Protein AF-A0A7V1V6G9-F1 (afdb_monomer)

Radius of gyration: 12.38 Å; Cα contacts (8 Å, |Δi|>4): 178; chains: 1; bounding box: 34×25×34 Å

Secondary structure (DSSP, 8-state):
-EEEEEEETTEEEEEEE--SSSPPPEEEEEEEEETTEEEEE--TTSTTTTT-EEEEEE-SSEEEEEEEETTEEEEEEEEETT-SGGG-

Foldseek 3Di:
DAWDWDQDPPAIKIFDWDDDPDGGDTFIWGWDDDPQKIKTAADQVDPPAHGWIWIFGADPQFTWTWIAGVPGTGDTDGHGPCPDPVND

Mean predicted aligned error: 6.26 Å

pLDDT: mean 80.64, std 10.71, range [50.59, 93.56]

Sequence (88 aa):
MELKIVRVRKGYQGALQIAEGGPSELMAVDVECDGASVKFTGPDVYRVYGGGVFEGTLDSKGIKGRFRFKGEDGDLETLHRGRGYWEQ

Solvent-accessible surface area (backbone atoms only — not comparable to full-atom values): 5149 Å² total; per-residue (Å²): 109,47,76,50,77,45,82,51,101,81,59,32,39,26,45,38,36,60,65,81,96,50,93,50,74,78,41,78,28,61,37,50,72,58,92,46,36,38,35,36,50,39,54,67,85,41,90,90,65,30,57,14,41,37,46,33,38,51,59,99,65,26,39,40,30,32,45,29,47,88,93,43,83,47,64,83,45,73,44,56,63,90,72,50,90,87,72,116

Structure (mmCIF, N/CA/C/O backbone):
data_AF-A0A7V1V6G9-F1
#
_entry.id   AF-A0A7V1V6G9-F1
#
loop_
_atom_site.group_PDB
_atom_site.id
_atom_site.type_symbol
_atom_site.label_atom_id
_atom_site.label_alt_id
_atom_site.label_comp_id
_atom_site.label_asym_id
_atom_site.label_entity_id
_atom_site.label_seq_id
_atom_site.pdbx_PDB_ins_code
_atom_site.Cartn_x
_atom_site.Cartn_y
_atom_site.Cartn_z
_atom_site.occupancy
_atom_site.B_iso_or_equiv
_atom_site.auth_seq_id
_atom_site.auth_comp_id
_atom_site.auth_asym_id
_atom_site.auth_atom_id
_atom_site.pdbx_PDB_model_num
ATOM 1 N N . MET A 1 1 ? -0.723 4.428 -9.482 1.00 77.81 1 MET A N 1
ATOM 2 C CA . MET A 1 1 ? -1.254 3.051 -9.294 1.00 77.81 1 MET A CA 1
ATOM 3 C C . MET A 1 1 ? -2.747 3.070 -8.934 1.00 77.81 1 MET A C 1
ATOM 5 O O . MET A 1 1 ? -3.282 4.145 -8.691 1.00 77.81 1 MET A O 1
ATOM 9 N N . GLU A 1 2 ? -3.413 1.914 -8.862 1.00 82.38 2 GLU A N 1
ATOM 10 C CA . GLU A 1 2 ? -4.731 1.744 -8.229 1.00 82.38 2 GLU A CA 1
ATOM 11 C C . GLU A 1 2 ? -4.718 0.613 -7.196 1.00 82.38 2 GLU A C 1
ATOM 13 O O . GLU A 1 2 ? -4.089 -0.423 -7.406 1.00 82.38 2 GLU A O 1
ATOM 18 N N . LEU A 1 3 ? -5.434 0.809 -6.083 1.00 84.25 3 LEU A N 1
ATOM 19 C CA . LEU A 1 3 ? -5.532 -0.163 -4.996 1.00 84.25 3 LEU A CA 1
ATOM 20 C 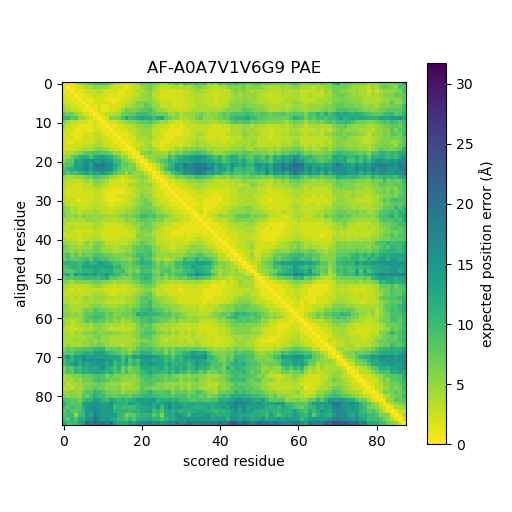C . LEU A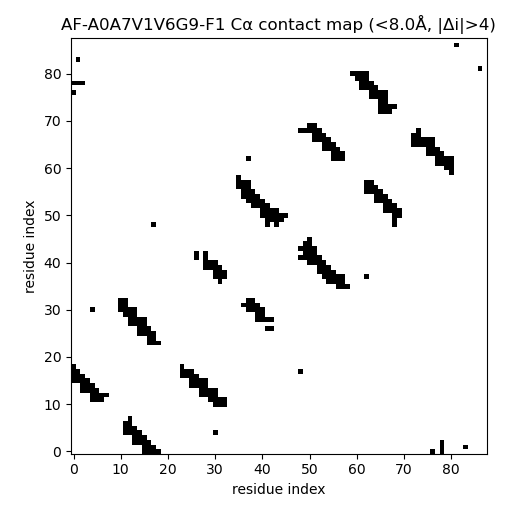 1 3 ? -6.960 -0.218 -4.449 1.00 84.25 3 LEU A C 1
ATOM 22 O O . LEU A 1 3 ? -7.498 0.795 -3.995 1.00 84.25 3 LEU A O 1
ATOM 26 N N . LYS A 1 4 ? -7.548 -1.415 -4.421 1.00 87.19 4 LYS A N 1
ATOM 27 C CA . LYS A 1 4 ? -8.823 -1.689 -3.746 1.00 87.19 4 LYS A CA 1
ATOM 28 C C . LYS A 1 4 ? -8.590 -2.608 -2.560 1.00 87.19 4 LYS A C 1
ATOM 30 O O . LYS A 1 4 ? -8.213 -3.757 -2.747 1.00 87.19 4 LYS A O 1
ATOM 35 N N . ILE A 1 5 ? -8.832 -2.106 -1.352 1.00 86.75 5 ILE A N 1
ATOM 36 C CA . ILE A 1 5 ? -8.658 -2.867 -0.110 1.00 86.75 5 ILE A CA 1
ATOM 37 C C . ILE A 1 5 ? -10.023 -3.343 0.380 1.00 86.75 5 ILE A C 1
ATOM 39 O O . ILE A 1 5 ? -10.955 -2.550 0.519 1.00 86.75 5 ILE A O 1
ATOM 43 N N . VAL A 1 6 ? -10.132 -4.631 0.685 1.00 87.69 6 VAL A N 1
ATOM 44 C CA . VAL A 1 6 ? -11.317 -5.245 1.284 1.00 87.69 6 VAL A CA 1
ATOM 45 C C . VAL A 1 6 ? -10.956 -5.930 2.595 1.00 87.69 6 VAL A C 1
ATOM 47 O O . VAL A 1 6 ? -9.864 -6.473 2.761 1.00 87.69 6 VAL A O 1
ATOM 50 N N . ARG A 1 7 ? -11.886 -5.911 3.551 1.00 87.56 7 ARG A N 1
ATOM 51 C CA . ARG A 1 7 ? -11.738 -6.656 4.804 1.00 87.56 7 ARG A CA 1
ATOM 52 C C . ARG A 1 7 ? -12.066 -8.127 4.561 1.00 87.56 7 ARG A C 1
ATOM 54 O O . ARG A 1 7 ? -13.123 -8.440 4.018 1.00 87.56 7 ARG A O 1
ATOM 61 N N . VAL A 1 8 ? -11.194 -9.019 5.014 1.00 89.19 8 VAL A N 1
ATOM 62 C CA . VAL A 1 8 ? -11.373 -10.475 4.932 1.00 89.19 8 VAL A CA 1
ATOM 63 C C . VAL A 1 8 ? -11.433 -11.089 6.335 1.00 89.19 8 VAL A C 1
ATOM 65 O O . VAL A 1 8 ? -11.293 -10.393 7.341 1.00 89.19 8 VAL A O 1
ATOM 68 N N . ARG A 1 9 ? -11.663 -12.409 6.436 1.00 85.19 9 ARG A N 1
ATOM 69 C CA . ARG A 1 9 ? -11.761 -13.113 7.736 1.00 85.19 9 ARG A CA 1
ATOM 70 C C . ARG A 1 9 ? -10.523 -12.921 8.623 1.00 85.19 9 ARG A C 1
ATOM 72 O O . ARG A 1 9 ? -10.654 -12.952 9.842 1.00 85.19 9 ARG A O 1
ATOM 79 N N . LYS A 1 10 ? -9.344 -12.733 8.024 1.00 84.06 10 LYS A N 1
ATOM 80 C CA . LYS A 1 10 ? -8.072 -12.481 8.712 1.00 84.06 10 LYS A CA 1
ATOM 81 C C . LYS A 1 10 ? -7.380 -11.257 8.104 1.00 84.06 10 LYS A C 1
ATOM 83 O O . LYS A 1 10 ? -6.536 -11.404 7.235 1.00 84.06 10 LYS A O 1
ATOM 88 N N . GLY A 1 11 ? -7.762 -10.060 8.546 1.00 88.75 11 GLY A N 1
ATOM 89 C CA . GLY A 1 11 ? -7.121 -8.813 8.116 1.00 88.75 11 GLY A CA 1
ATOM 90 C C . GLY A 1 11 ? -7.716 -8.226 6.837 1.00 88.75 11 GLY A C 1
ATOM 91 O O . GLY A 1 11 ? -8.942 -8.162 6.690 1.00 88.75 11 GLY A O 1
ATOM 92 N N . TYR A 1 12 ? -6.847 -7.768 5.938 1.00 92.12 12 TYR A N 1
ATOM 93 C CA . TYR A 1 12 ? -7.221 -7.055 4.723 1.00 92.12 12 TYR A CA 1
ATOM 94 C C . TYR A 1 12 ? -6.505 -7.634 3.510 1.00 92.12 12 TYR A C 1
ATOM 9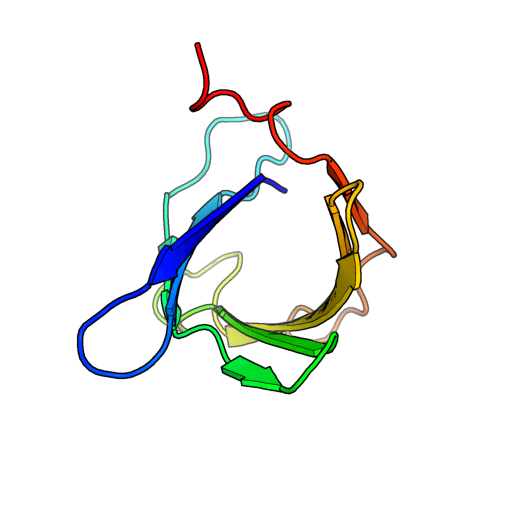6 O O . TYR A 1 12 ? -5.355 -8.057 3.594 1.00 92.12 12 TYR A O 1
ATOM 104 N N . GLN A 1 13 ? -7.195 -7.609 2.376 1.00 92.50 13 GLN A N 1
ATOM 105 C CA . GLN A 1 13 ? -6.642 -8.001 1.089 1.00 92.50 13 GLN A CA 1
ATOM 106 C C . GLN A 1 13 ? -6.795 -6.842 0.107 1.00 92.50 13 GLN A C 1
ATOM 108 O O . GLN A 1 13 ? -7.819 -6.156 0.100 1.00 92.50 13 GLN A O 1
ATOM 113 N N . GLY A 1 14 ? -5.768 -6.612 -0.698 1.00 90.44 14 GLY A N 1
ATOM 114 C CA . GLY A 1 14 ? -5.703 -5.577 -1.714 1.00 90.44 14 GLY A CA 1
ATOM 115 C C . GLY A 1 14 ? -5.716 -6.180 -3.113 1.00 90.44 14 GLY A C 1
ATOM 116 O O . GLY A 1 14 ? -5.026 -7.162 -3.369 1.00 90.44 14 GLY A O 1
ATOM 117 N N . ALA A 1 15 ? -6.469 -5.576 -4.024 1.00 89.25 15 ALA A N 1
ATOM 118 C CA . ALA A 1 15 ? -6.267 -5.735 -5.458 1.00 89.25 15 ALA A CA 1
ATOM 119 C C . ALA A 1 15 ? -5.471 -4.524 -5.958 1.00 89.25 15 ALA A C 1
ATOM 121 O O . ALA A 1 15 ? -5.926 -3.389 -5.804 1.00 89.25 15 ALA A O 1
ATOM 122 N N . LEU A 1 16 ? -4.280 -4.769 -6.498 1.00 86.94 16 LEU A N 1
ATOM 123 C CA . LEU A 1 16 ? -3.305 -3.771 -6.925 1.00 86.94 16 LEU A CA 1
ATOM 124 C C . LEU A 1 16 ? -3.140 -3.807 -8.444 1.00 86.94 16 LEU A C 1
ATOM 126 O O . LEU A 1 16 ? -2.920 -4.873 -9.019 1.00 86.94 16 LEU A O 1
ATOM 130 N N . GLN A 1 17 ? -3.174 -2.637 -9.076 1.00 84.19 17 GLN A N 1
ATOM 131 C CA . GLN A 1 17 ? -2.861 -2.460 -10.492 1.00 84.19 17 GLN A CA 1
ATOM 132 C C . GLN A 1 17 ? -1.885 -1.288 -10.675 1.00 84.19 17 GLN A C 1
ATOM 134 O O . GLN A 1 17 ? -2.051 -0.228 -10.066 1.00 84.19 17 GLN A O 1
ATOM 139 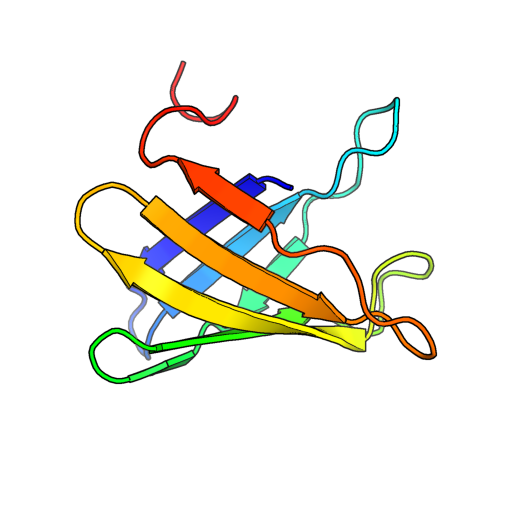N N . ILE A 1 18 ? -0.859 -1.457 -11.511 1.00 78.75 18 ILE A N 1
ATOM 140 C CA . ILE A 1 18 ? 0.195 -0.460 -11.755 1.00 78.75 18 ILE A CA 1
ATOM 141 C C . ILE A 1 18 ? 0.272 -0.197 -13.261 1.00 78.75 18 ILE A C 1
ATOM 143 O O . ILE A 1 18 ? 0.913 -0.943 -13.986 1.00 78.75 18 ILE A O 1
ATOM 147 N N . ALA A 1 19 ? -0.398 0.849 -13.746 1.00 74.75 19 ALA A N 1
ATOM 148 C CA . ALA A 1 19 ? -0.415 1.178 -15.171 1.00 74.75 19 ALA A CA 1
ATOM 149 C C . ALA A 1 19 ? 0.714 2.155 -15.550 1.00 74.75 19 ALA A C 1
ATOM 151 O O . ALA A 1 19 ? 0.711 3.301 -15.103 1.00 74.75 19 ALA A O 1
ATOM 152 N N . GLU A 1 20 ? 1.616 1.730 -16.438 1.00 68.62 20 GLU A N 1
ATOM 153 C CA . GLU A 1 20 ? 2.653 2.562 -17.070 1.00 68.62 20 GLU A CA 1
ATOM 154 C C . GLU A 1 20 ? 2.423 2.615 -18.590 1.00 68.62 20 GLU A C 1
ATOM 156 O O . GLU A 1 20 ? 3.084 1.943 -19.376 1.00 68.62 20 GLU A O 1
ATOM 161 N N . GLY A 1 21 ? 1.414 3.374 -19.027 1.00 61.34 21 GLY A N 1
ATOM 162 C CA . GLY A 1 21 ? 1.116 3.549 -20.458 1.00 61.34 21 GLY A CA 1
ATOM 163 C C . GLY A 1 21 ? 0.358 2.393 -21.131 1.00 61.34 21 GLY A C 1
ATOM 164 O O . GLY A 1 21 ? 0.079 2.470 -22.325 1.00 61.34 21 GLY A O 1
ATOM 165 N N . GLY A 1 22 ? -0.037 1.360 -20.381 1.00 57.09 22 GLY A N 1
ATOM 166 C CA . GLY A 1 22 ? -0.889 0.262 -20.848 1.00 57.09 22 GLY A CA 1
ATOM 167 C C . GLY A 1 22 ? -1.551 -0.502 -19.691 1.00 57.09 22 GLY A C 1
ATOM 168 O O . GLY A 1 22 ? -1.171 -0.307 -18.534 1.00 57.09 22 GLY A O 1
ATOM 169 N N . PRO A 1 23 ? -2.560 -1.350 -19.969 1.00 56.25 23 PRO A N 1
ATOM 170 C CA . PRO A 1 23 ? -3.198 -2.169 -18.944 1.00 56.25 23 PRO A CA 1
ATOM 171 C C . PRO A 1 23 ? -2.195 -3.178 -18.371 1.00 56.25 23 PRO A C 1
ATOM 173 O O . PRO A 1 23 ? -1.650 -4.006 -19.100 1.00 56.25 23 PRO A O 1
ATOM 176 N N . SER A 1 24 ? -1.958 -3.102 -17.062 1.00 71.50 24 SER A N 1
ATOM 177 C CA . SER A 1 24 ? -1.087 -4.028 -16.338 1.00 71.50 24 SER A CA 1
ATOM 178 C C . SER A 1 24 ? -1.873 -5.172 -15.707 1.00 71.50 24 SER A C 1
ATOM 180 O O . SER A 1 24 ? -3.090 -5.082 -15.507 1.00 71.50 24 SER A O 1
ATOM 182 N N . GLU A 1 25 ? -1.146 -6.215 -15.308 1.00 76.00 25 GLU A N 1
ATOM 183 C CA . GLU A 1 25 ? -1.685 -7.318 -14.515 1.00 76.00 25 GLU A CA 1
ATOM 184 C C . GLU A 1 25 ? -2.273 -6.821 -13.183 1.00 76.00 25 GLU A C 1
ATOM 186 O O . GLU A 1 25 ? -1.771 -5.871 -12.570 1.00 76.00 25 GLU A O 1
A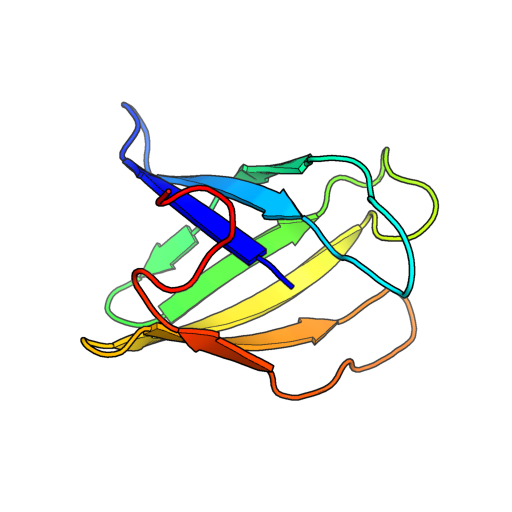TOM 191 N N . LEU A 1 26 ? -3.362 -7.471 -12.761 1.00 82.44 26 LEU A N 1
ATOM 192 C CA . LEU A 1 26 ? -3.997 -7.265 -11.464 1.00 82.44 26 LEU A CA 1
ATOM 193 C C . LEU A 1 26 ? -3.369 -8.224 -10.451 1.00 82.44 26 LEU A C 1
ATOM 195 O O . LEU A 1 26 ? -3.375 -9.437 -10.654 1.00 82.44 26 LEU A O 1
ATOM 199 N N . MET A 1 27 ? -2.872 -7.687 -9.343 1.00 85.94 27 MET A N 1
ATOM 200 C CA . MET A 1 27 ? -2.182 -8.445 -8.304 1.00 85.94 27 MET A CA 1
ATOM 201 C C . MET A 1 27 ? -3.024 -8.487 -7.030 1.00 85.94 27 MET A C 1
ATOM 203 O O . MET A 1 27 ? -3.501 -7.455 -6.564 1.00 85.94 27 MET A O 1
ATOM 207 N N . ALA A 1 28 ? -3.177 -9.667 -6.430 1.00 87.62 28 ALA A N 1
ATOM 208 C CA . ALA A 1 28 ? -3.705 -9.786 -5.075 1.00 87.62 28 ALA A CA 1
ATOM 209 C C . ALA A 1 28 ? -2.557 -9.661 -4.063 1.00 87.62 28 ALA A C 1
ATOM 211 O O . ALA A 1 28 ? -1.555 -10.368 -4.183 1.00 87.62 28 ALA A O 1
ATOM 212 N N . VAL A 1 29 ? -2.709 -8.782 -3.074 1.00 89.50 29 VAL A N 1
ATOM 213 C CA . VAL A 1 29 ? -1.729 -8.535 -2.007 1.00 89.50 29 VAL A CA 1
ATOM 214 C C . VAL A 1 29 ? -2.385 -8.645 -0.640 1.00 89.50 29 VAL A C 1
ATOM 216 O O . VAL A 1 29 ? -3.531 -8.231 -0.463 1.00 89.50 29 VAL A O 1
ATOM 219 N N . ASP A 1 30 ? -1.655 -9.164 0.338 1.00 91.88 30 ASP A N 1
ATOM 220 C CA . ASP A 1 30 ? -2.054 -9.028 1.735 1.00 91.88 30 ASP A CA 1
ATOM 221 C C . ASP A 1 30 ? -1.719 -7.612 2.206 1.00 91.88 30 ASP A C 1
ATOM 223 O O . ASP A 1 30 ? -0.641 -7.086 1.916 1.00 91.88 30 ASP A O 1
ATOM 227 N N . VAL A 1 31 ? -2.669 -6.976 2.893 1.00 92.50 31 VAL A N 1
ATOM 228 C CA . VAL A 1 31 ? -2.530 -5.594 3.358 1.00 92.50 31 VAL A CA 1
ATOM 229 C C . VAL A 1 31 ? -2.503 -5.566 4.877 1.00 92.50 31 VAL A C 1
ATOM 231 O O . VAL A 1 31 ? -3.438 -5.999 5.557 1.00 92.50 31 VAL A O 1
ATOM 234 N N . GLU A 1 32 ? -1.429 -5.002 5.406 1.00 93.56 32 GLU A N 1
ATOM 235 C CA . GLU A 1 32 ? -1.261 -4.710 6.818 1.00 93.56 32 GLU A CA 1
ATOM 236 C C . GLU A 1 32 ? -1.783 -3.301 7.095 1.00 93.56 32 GLU A C 1
ATOM 238 O O . GLU A 1 32 ? -1.304 -2.318 6.524 1.00 93.56 32 GLU A O 1
ATOM 243 N N . CYS A 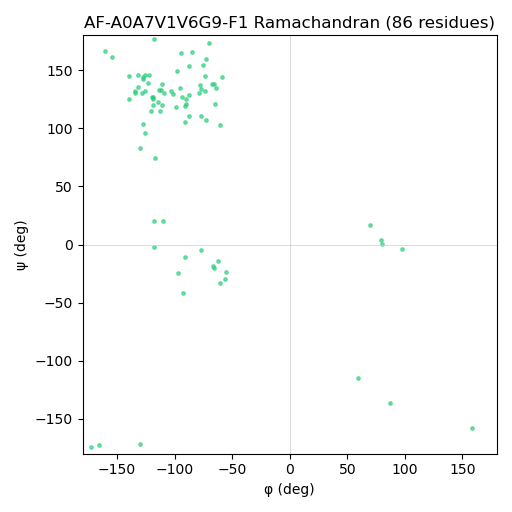1 33 ? -2.774 -3.209 7.981 1.00 89.50 33 CYS A N 1
ATOM 244 C CA . CYS A 1 33 ? -3.306 -1.941 8.466 1.00 89.50 33 CYS A CA 1
ATOM 245 C C . CYS A 1 33 ? -3.095 -1.857 9.980 1.00 89.50 33 CYS A C 1
ATOM 247 O O . CYS A 1 33 ? -3.651 -2.678 10.714 1.00 89.50 33 CYS A O 1
ATOM 249 N N . ASP A 1 34 ? -2.353 -0.848 10.436 1.00 89.44 34 ASP A N 1
ATOM 250 C CA . ASP A 1 34 ? -2.168 -0.529 11.856 1.00 89.44 34 ASP A CA 1
ATOM 251 C C . ASP A 1 34 ? -2.497 0.948 12.107 1.00 89.44 34 ASP A C 1
ATOM 253 O O . ASP A 1 34 ? -1.755 1.858 11.728 1.00 89.44 34 ASP A O 1
ATOM 257 N N . GLY A 1 35 ? -3.673 1.198 12.687 1.00 88.25 35 GLY A N 1
ATOM 258 C CA . GLY A 1 35 ? -4.229 2.542 12.809 1.00 88.25 35 GLY A CA 1
ATOM 259 C C . GLY A 1 35 ? -4.412 3.205 11.440 1.00 88.25 35 GLY A C 1
ATOM 260 O O . GLY A 1 35 ? -5.234 2.767 10.636 1.00 88.25 35 GLY A O 1
ATOM 261 N N . ALA A 1 36 ? -3.656 4.278 11.196 1.00 90.00 36 ALA A N 1
ATOM 262 C CA . ALA A 1 36 ? -3.628 4.970 9.908 1.00 90.00 36 ALA A CA 1
ATOM 263 C C . ALA A 1 36 ? -2.552 4.425 8.958 1.00 90.00 36 ALA A C 1
ATOM 265 O O . ALA A 1 36 ? -2.546 4.804 7.794 1.00 90.00 36 ALA A O 1
ATOM 266 N N . SER A 1 37 ? -1.635 3.575 9.417 1.00 92.50 37 SER A N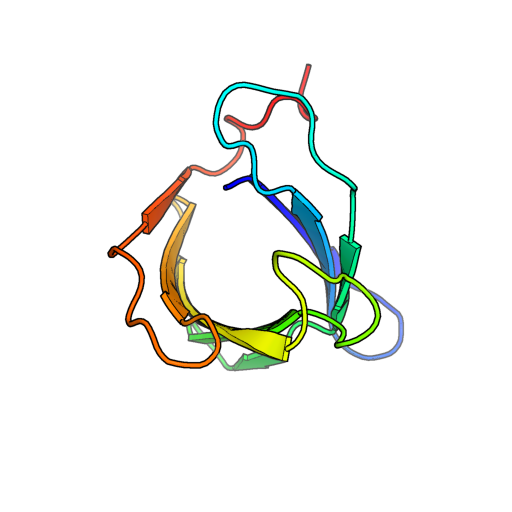 1
ATOM 267 C CA . SER A 1 37 ? -0.555 3.035 8.590 1.00 92.50 37 SER A CA 1
ATOM 268 C C . SER A 1 37 ? -1.070 1.912 7.695 1.00 92.50 37 SER A C 1
ATOM 270 O O . SER A 1 37 ? -1.824 1.050 8.147 1.00 92.50 37 SER A O 1
ATOM 272 N N . VAL A 1 38 ? -0.635 1.912 6.436 1.00 92.19 38 VAL A N 1
ATOM 273 C CA . VAL A 1 38 ? -0.945 0.883 5.437 1.00 92.19 38 VAL A CA 1
ATOM 274 C C . VAL A 1 38 ? 0.350 0.395 4.807 1.00 92.19 38 VAL A C 1
ATOM 276 O O . VAL A 1 38 ? 1.162 1.197 4.337 1.00 92.19 38 VAL A O 1
ATOM 279 N N . LYS A 1 39 ? 0.521 -0.923 4.759 1.00 93.56 39 LYS A N 1
ATOM 280 C CA . LYS A 1 39 ? 1.678 -1.580 4.156 1.00 93.56 39 LYS A CA 1
ATOM 281 C C . LYS A 1 39 ? 1.258 -2.824 3.385 1.00 93.56 39 LYS A C 1
ATOM 283 O O . LYS A 1 39 ? 0.333 -3.524 3.783 1.00 93.56 39 LYS A O 1
ATOM 288 N N . PHE A 1 40 ? 1.938 -3.098 2.279 1.00 91.38 40 PHE A N 1
ATOM 289 C CA . PHE A 1 40 ? 1.814 -4.367 1.564 1.00 91.38 40 PHE A CA 1
ATOM 290 C C . PHE A 1 40 ? 3.075 -4.668 0.759 1.00 91.38 40 PHE A C 1
ATOM 292 O O . PHE A 1 40 ? 3.870 -3.776 0.450 1.00 91.38 40 PHE A O 1
ATOM 299 N N . THR A 1 41 ? 3.242 -5.935 0.395 1.00 89.06 41 THR A N 1
ATOM 300 C CA . THR A 1 41 ? 4.328 -6.400 -0.469 1.00 89.06 41 THR A CA 1
ATOM 301 C C . THR A 1 41 ? 3.737 -7.033 -1.721 1.00 89.06 41 THR A C 1
ATOM 303 O O . THR A 1 41 ? 2.875 -7.907 -1.643 1.00 89.06 41 THR A O 1
ATOM 306 N N . GLY A 1 42 ? 4.186 -6.566 -2.884 1.00 85.19 42 GLY A N 1
ATOM 307 C CA . GLY A 1 42 ? 3.854 -7.157 -4.172 1.00 85.19 42 GLY A CA 1
ATOM 308 C C . GLY A 1 42 ? 4.449 -8.568 -4.278 1.00 85.19 42 GLY A C 1
ATOM 309 O O . GLY A 1 42 ? 5.604 -8.757 -3.894 1.00 85.19 42 GLY A O 1
ATOM 310 N N . PRO A 1 43 ? 3.731 -9.571 -4.807 1.00 82.12 43 PRO A N 1
ATOM 311 C CA . PRO A 1 43 ? 4.246 -10.935 -4.886 1.00 82.12 43 PRO A CA 1
ATOM 312 C C . PRO A 1 43 ? 5.418 -11.031 -5.872 1.00 82.12 43 PRO A C 1
ATOM 314 O O . PRO A 1 43 ? 5.338 -10.487 -6.969 1.00 82.12 43 PRO A O 1
ATOM 317 N N . ASP A 1 44 ? 6.476 -11.774 -5.537 1.00 82.06 44 ASP A N 1
ATOM 318 C CA . ASP A 1 44 ? 7.664 -11.940 -6.404 1.00 82.06 44 ASP A CA 1
ATOM 319 C C . ASP A 1 44 ? 7.362 -12.618 -7.759 1.00 82.06 44 ASP A C 1
ATOM 321 O O . ASP A 1 44 ? 8.187 -12.580 -8.669 1.00 82.06 44 ASP A O 1
ATOM 325 N N . VAL A 1 45 ? 6.188 -13.244 -7.917 1.00 77.62 45 VAL A N 1
ATOM 326 C CA . VAL A 1 45 ? 5.795 -13.925 -9.166 1.00 77.62 45 VAL A CA 1
ATOM 327 C C . VAL A 1 45 ? 5.609 -12.960 -10.344 1.00 77.62 45 VAL A C 1
ATOM 329 O O . VAL A 1 45 ? 5.680 -13.386 -11.496 1.00 77.62 45 VAL A O 1
ATOM 332 N N . TYR A 1 46 ? 5.408 -11.668 -10.074 1.00 70.56 46 TYR A N 1
ATOM 333 C CA . TYR A 1 46 ? 5.236 -10.641 -11.097 1.00 70.56 46 TYR A CA 1
ATOM 334 C C . TYR A 1 46 ? 6.601 -10.087 -11.520 1.00 70.56 46 TYR A C 1
ATOM 336 O O . TYR A 1 46 ? 7.266 -9.395 -10.761 1.00 70.56 46 TYR A O 1
ATOM 344 N N . ARG A 1 47 ? 7.049 -10.372 -12.746 1.00 64.25 47 ARG A N 1
ATOM 345 C CA . ARG A 1 47 ? 8.428 -10.058 -13.183 1.00 64.25 47 ARG A CA 1
ATOM 346 C C . ARG A 1 47 ? 8.806 -8.574 -13.161 1.00 64.25 47 ARG A C 1
ATOM 348 O O . ARG A 1 47 ? 9.976 -8.276 -12.960 1.00 64.25 47 ARG A O 1
ATOM 355 N N . VAL A 1 48 ? 7.854 -7.679 -13.427 1.00 66.44 48 VAL A N 1
ATOM 356 C CA . VAL A 1 48 ? 8.121 -6.235 -13.577 1.00 66.44 48 VAL A CA 1
ATOM 357 C C . VAL A 1 48 ? 7.946 -5.493 -12.251 1.00 66.44 48 VAL A C 1
ATOM 359 O O . VAL A 1 48 ? 8.770 -4.660 -11.898 1.00 66.44 48 VAL A O 1
ATOM 362 N N . TYR A 1 49 ? 6.905 -5.836 -11.488 1.00 66.12 49 TYR A N 1
ATOM 363 C CA . TYR A 1 49 ? 6.514 -5.107 -10.275 1.00 66.12 49 TYR A CA 1
ATOM 364 C C . TYR A 1 49 ? 6.584 -5.948 -8.985 1.00 66.12 49 TYR A C 1
ATOM 366 O O . TYR A 1 49 ? 6.289 -5.458 -7.893 1.00 66.12 49 TYR A O 1
ATOM 374 N N . GLY A 1 50 ? 6.941 -7.227 -9.093 1.00 68.94 50 GLY A N 1
ATOM 375 C CA . GLY A 1 50 ? 6.943 -8.181 -7.990 1.00 68.94 50 GLY A CA 1
ATOM 376 C C . GLY A 1 50 ? 8.079 -7.965 -6.999 1.00 68.94 50 GLY A C 1
ATOM 377 O O . GLY A 1 50 ? 9.187 -7.560 -7.350 1.00 68.94 50 GLY A O 1
ATOM 378 N N . GLY A 1 51 ? 7.782 -8.228 -5.727 1.00 77.12 51 GLY A N 1
ATOM 379 C CA . GLY A 1 51 ? 8.715 -8.062 -4.614 1.00 77.12 51 GLY A CA 1
ATOM 380 C C . GLY A 1 51 ? 8.862 -6.627 -4.104 1.00 77.12 51 GLY A C 1
ATOM 381 O O . GLY A 1 51 ? 9.638 -6.398 -3.178 1.00 77.12 51 GLY A O 1
ATOM 382 N N . GLY A 1 52 ? 8.150 -5.658 -4.689 1.00 85.62 52 GLY A N 1
ATOM 383 C CA . GLY A 1 52 ? 8.149 -4.279 -4.208 1.00 85.62 52 GLY A CA 1
ATOM 384 C C . GLY A 1 52 ? 7.316 -4.092 -2.939 1.00 85.62 52 GLY A C 1
ATOM 385 O O . GLY A 1 52 ? 6.388 -4.854 -2.665 1.00 85.62 52 GLY A O 1
ATOM 386 N N . VAL A 1 53 ? 7.643 -3.073 -2.148 1.00 89.06 53 VAL A N 1
ATOM 387 C CA . VAL A 1 53 ? 6.985 -2.783 -0.868 1.00 89.06 53 VAL A CA 1
ATOM 388 C C . VAL A 1 53 ? 6.329 -1.416 -0.923 1.00 89.06 53 VAL A C 1
ATOM 390 O O . VAL A 1 53 ? 6.991 -0.413 -1.190 1.00 89.06 53 VAL A O 1
ATOM 393 N N . PHE A 1 54 ? 5.044 -1.370 -0.595 1.00 90.00 54 PHE A N 1
ATOM 394 C CA . PHE A 1 54 ? 4.331 -0.129 -0.344 1.00 90.00 54 PHE A CA 1
ATOM 395 C C . PHE A 1 54 ? 4.307 0.190 1.143 1.00 90.00 54 PHE A C 1
ATOM 397 O O . PHE A 1 54 ? 3.964 -0.672 1.951 1.00 90.00 54 PHE A O 1
ATOM 404 N N . GLU A 1 55 ? 4.580 1.444 1.491 1.00 92.50 55 GLU A N 1
ATOM 405 C CA . GLU A 1 55 ? 4.339 1.984 2.829 1.00 92.50 55 GLU A CA 1
ATOM 406 C C . GLU A 1 55 ? 3.667 3.352 2.720 1.00 92.50 55 GLU A C 1
ATOM 408 O O . GLU A 1 55 ? 4.096 4.220 1.954 1.00 92.50 55 GLU A O 1
ATOM 413 N N . GLY A 1 56 ? 2.605 3.554 3.492 1.00 92.62 56 GLY A N 1
ATOM 414 C CA . GLY A 1 56 ? 1.840 4.789 3.461 1.00 92.62 56 GLY A CA 1
ATOM 415 C C . GLY A 1 56 ? 0.897 4.950 4.639 1.00 92.62 56 GLY A C 1
ATOM 416 O O . GLY A 1 56 ? 0.893 4.165 5.587 1.00 92.62 56 GLY A O 1
ATOM 417 N N . THR A 1 57 ? 0.077 5.989 4.555 1.00 92.56 57 THR A N 1
ATOM 418 C CA . THR A 1 57 ? -0.987 6.286 5.501 1.00 92.56 57 THR A CA 1
ATOM 419 C C . THR A 1 57 ? -2.328 6.432 4.792 1.00 92.56 57 THR A C 1
ATOM 421 O O . THR A 1 57 ? -2.410 6.893 3.653 1.00 92.56 57 THR A O 1
ATOM 424 N N . LEU A 1 58 ? -3.389 6.017 5.472 1.00 88.25 58 LEU A N 1
ATOM 425 C CA . LEU A 1 58 ? -4.781 6.141 5.067 1.00 88.25 58 LEU A CA 1
ATOM 426 C C . LEU A 1 58 ? -5.436 7.280 5.851 1.00 88.25 58 LEU A C 1
ATOM 428 O O . LEU A 1 58 ? -5.361 7.327 7.079 1.00 88.25 58 LEU A O 1
ATOM 432 N N . ASP A 1 59 ? -6.137 8.158 5.141 1.00 85.31 59 ASP A N 1
ATOM 433 C CA . ASP A 1 59 ? -7.030 9.160 5.715 1.00 85.31 59 ASP A CA 1
ATOM 434 C C . ASP A 1 59 ? -8.416 9.136 5.038 1.00 85.31 59 ASP A C 1
ATOM 436 O O . ASP A 1 59 ? -8.757 8.239 4.262 1.00 85.31 59 ASP A O 1
ATOM 440 N N . SER A 1 60 ? -9.266 10.116 5.355 1.00 81.00 60 SER A N 1
ATOM 441 C CA . SER A 1 60 ? -10.619 10.206 4.793 1.00 81.00 60 SER A CA 1
ATOM 442 C C . SER A 1 60 ? -10.655 10.490 3.284 1.00 81.00 60 SER A C 1
ATOM 444 O O . SER A 1 60 ? -11.683 10.239 2.650 1.00 81.00 60 SER A O 1
ATOM 446 N N . LYS A 1 61 ? -9.560 10.994 2.705 1.00 81.25 61 LYS A N 1
ATOM 447 C CA . LYS A 1 61 ? -9.421 11.373 1.293 1.00 81.25 61 LYS A CA 1
ATOM 448 C C . LYS A 1 61 ? -8.774 10.273 0.454 1.00 81.25 61 LYS A C 1
ATOM 450 O O . LYS A 1 61 ? -9.005 10.234 -0.758 1.00 81.25 61 LYS A O 1
ATOM 455 N N . GLY A 1 62 ? -7.995 9.381 1.058 1.00 84.44 62 GLY A N 1
ATOM 456 C CA . GLY A 1 62 ? -7.353 8.287 0.341 1.00 84.44 62 GLY A CA 1
ATOM 457 C C . GLY A 1 62 ? -6.133 7.722 1.051 1.00 84.44 62 GLY A C 1
ATOM 458 O O . GLY A 1 62 ? -5.984 7.847 2.263 1.00 84.44 62 GLY A O 1
ATOM 459 N N . ILE A 1 63 ? -5.265 7.084 0.272 1.00 88.88 63 ILE A N 1
ATOM 460 C CA . ILE A 1 63 ? -4.000 6.523 0.745 1.00 88.88 63 ILE A CA 1
ATOM 461 C C . ILE A 1 63 ? -2.875 7.373 0.175 1.00 88.88 63 ILE A C 1
ATOM 463 O O . ILE A 1 63 ? -2.831 7.617 -1.027 1.00 88.88 63 ILE A O 1
ATOM 467 N N . LYS A 1 64 ? -1.942 7.799 1.017 1.00 90.50 64 LYS A N 1
ATOM 468 C CA . LYS A 1 64 ? -0.722 8.479 0.596 1.00 90.50 64 LYS A CA 1
ATOM 469 C C . LYS A 1 64 ? 0.476 7.652 1.015 1.00 90.50 64 LYS A C 1
ATOM 471 O O . LYS A 1 64 ? 0.621 7.335 2.188 1.00 90.50 64 LYS A O 1
ATOM 476 N N . GLY A 1 65 ? 1.349 7.312 0.084 1.00 90.06 65 GLY A N 1
ATOM 477 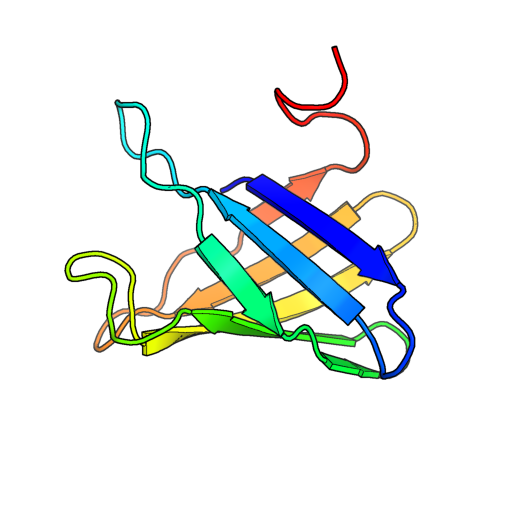C CA . GLY A 1 65 ? 2.491 6.465 0.396 1.00 90.06 65 GLY A CA 1
ATOM 478 C C . GLY A 1 65 ? 3.458 6.348 -0.757 1.00 90.06 65 GLY A C 1
ATOM 479 O O . GLY A 1 65 ? 3.324 7.023 -1.773 1.00 90.06 65 GLY A O 1
ATOM 480 N N . ARG A 1 66 ? 4.454 5.497 -0.576 1.00 89.19 66 ARG A N 1
ATOM 481 C CA . ARG A 1 66 ? 5.495 5.250 -1.563 1.00 89.19 66 ARG A CA 1
ATOM 482 C C . ARG A 1 66 ? 5.564 3.764 -1.851 1.00 89.19 66 ARG A C 1
ATOM 484 O O . ARG A 1 66 ? 5.622 2.960 -0.920 1.00 89.19 66 ARG A O 1
ATOM 491 N N . PHE A 1 67 ? 5.599 3.418 -3.132 1.00 84.94 67 PHE A N 1
ATOM 492 C CA . PHE A 1 67 ? 5.939 2.073 -3.573 1.00 84.94 67 PHE A CA 1
ATOM 493 C C . PHE A 1 67 ? 7.439 2.016 -3.870 1.00 84.94 67 PHE A C 1
ATOM 495 O O . PHE A 1 67 ? 7.950 2.852 -4.604 1.00 84.94 67 PHE A O 1
ATOM 502 N N . ARG A 1 68 ? 8.161 1.067 -3.278 1.00 86.25 68 ARG A N 1
ATOM 503 C CA . ARG A 1 68 ? 9.590 0.853 -3.534 1.00 86.25 68 ARG A CA 1
ATOM 504 C C . ARG A 1 68 ? 9.769 -0.451 -4.284 1.00 86.25 68 ARG A C 1
ATOM 506 O O . ARG A 1 68 ? 9.392 -1.506 -3.771 1.00 86.25 68 ARG A O 1
ATOM 513 N N . PHE A 1 69 ? 10.343 -0.375 -5.475 1.00 78.88 69 PHE A N 1
ATOM 514 C CA . PHE A 1 69 ? 10.712 -1.546 -6.260 1.00 78.88 69 PHE A CA 1
ATOM 515 C C . PHE A 1 69 ? 12.090 -2.051 -5.814 1.00 78.88 69 PHE A C 1
ATOM 517 O O . PHE A 1 69 ? 12.826 -1.361 -5.104 1.00 78.88 69 PHE A O 1
ATOM 524 N N . LYS A 1 70 ? 12.468 -3.275 -6.204 1.00 70.25 70 LYS A N 1
ATOM 525 C CA . LYS A 1 70 ? 13.815 -3.795 -5.923 1.00 70.25 70 LYS A CA 1
ATOM 526 C C . LYS A 1 70 ? 14.862 -2.899 -6.598 1.00 70.25 70 LYS A C 1
ATOM 528 O O . LYS A 1 70 ? 15.081 -3.009 -7.796 1.00 70.25 70 LYS A O 1
ATOM 533 N N . GLY A 1 71 ? 15.520 -2.054 -5.804 1.00 65.00 71 GLY A N 1
ATOM 534 C CA . GLY A 1 71 ? 16.608 -1.178 -6.249 1.00 65.00 71 GLY A CA 1
ATOM 535 C C . GLY A 1 71 ? 16.206 0.262 -6.577 1.00 65.00 71 GLY A C 1
ATOM 536 O O . GLY A 1 71 ? 17.101 1.063 -6.825 1.00 65.00 71 GLY A O 1
ATOM 537 N N . GLU A 1 72 ? 14.917 0.611 -6.518 1.00 70.56 72 GLU A N 1
ATOM 538 C CA . GLU A 1 72 ? 14.436 1.971 -6.789 1.00 70.56 72 GLU A CA 1
ATOM 539 C C . GLU A 1 72 ? 13.422 2.433 -5.738 1.00 70.56 72 GLU A C 1
ATOM 541 O O . GLU A 1 72 ? 12.439 1.749 -5.429 1.00 70.56 72 GLU A O 1
ATOM 546 N N . ASP A 1 73 ? 13.654 3.632 -5.204 1.00 72.69 73 ASP A N 1
ATOM 547 C CA . ASP A 1 73 ? 12.640 4.348 -4.443 1.00 72.69 73 ASP A CA 1
ATOM 548 C C . ASP A 1 73 ? 11.651 4.962 -5.433 1.00 72.69 73 ASP A C 1
ATOM 550 O O . ASP A 1 73 ? 12.001 5.888 -6.160 1.00 72.69 73 ASP A O 1
ATOM 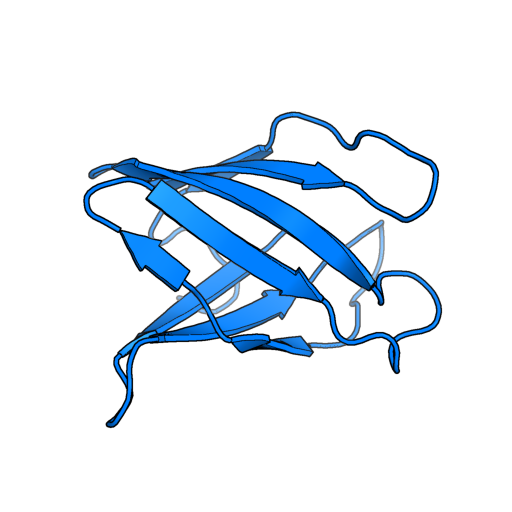554 N N . GLY A 1 74 ? 10.419 4.452 -5.461 1.00 71.62 74 GLY A N 1
ATOM 555 C CA . GLY A 1 74 ? 9.373 5.061 -6.271 1.00 71.62 74 GLY A CA 1
ATOM 556 C C . GLY A 1 74 ? 8.922 6.408 -5.712 1.00 71.62 74 GLY A C 1
ATOM 557 O O . GLY A 1 74 ? 9.297 6.836 -4.612 1.00 71.62 74 GLY A O 1
ATOM 558 N N . ASP A 1 75 ? 8.069 7.079 -6.473 1.00 75.75 75 ASP A N 1
ATOM 559 C CA . ASP A 1 75 ? 7.550 8.383 -6.094 1.00 75.75 75 ASP A CA 1
ATOM 560 C C . ASP A 1 75 ? 6.533 8.307 -4.949 1.00 75.75 75 ASP A C 1
ATOM 562 O O . ASP A 1 75 ? 5.943 7.271 -4.625 1.00 75.75 75 ASP A O 1
ATOM 566 N N . LEU A 1 76 ? 6.344 9.452 -4.290 1.00 79.75 76 LEU A N 1
ATOM 567 C CA . LEU A 1 76 ? 5.262 9.620 -3.331 1.00 79.75 76 LEU A CA 1
ATOM 568 C C . LEU A 1 76 ? 3.938 9.719 -4.095 1.00 79.75 76 LEU A C 1
ATOM 570 O O . LEU A 1 76 ? 3.633 10.750 -4.692 1.00 79.75 76 LEU A O 1
ATOM 574 N N . GLU A 1 77 ? 3.130 8.670 -4.026 1.00 79.38 77 GLU A N 1
ATOM 575 C CA . GLU A 1 77 ? 1.822 8.613 -4.664 1.00 79.38 77 GLU A CA 1
ATOM 576 C C . GLU A 1 77 ? 0.694 8.942 -3.680 1.00 79.38 77 GLU A C 1
ATOM 578 O O . GLU A 1 77 ? 0.760 8.676 -2.475 1.00 79.38 77 GLU A O 1
ATOM 583 N N . THR A 1 78 ? -0.380 9.529 -4.208 1.00 83.00 78 THR A N 1
ATOM 584 C CA . THR A 1 78 ? -1.655 9.677 -3.498 1.00 83.00 78 THR A CA 1
ATOM 585 C C . THR A 1 78 ? -2.745 8.968 -4.289 1.00 83.00 78 THR A C 1
ATOM 587 O O . THR A 1 78 ? -3.094 9.375 -5.393 1.00 83.00 78 THR A O 1
ATOM 590 N N . LEU A 1 79 ? -3.298 7.913 -3.702 1.00 81.50 79 LEU A N 1
ATOM 591 C CA . LEU A 1 79 ? -4.431 7.163 -4.217 1.00 81.50 79 LEU A CA 1
ATOM 592 C C . LEU A 1 79 ? -5.714 7.756 -3.653 1.00 81.50 79 LEU A C 1
ATOM 594 O O . LEU A 1 79 ? -6.037 7.580 -2.477 1.00 81.50 79 LEU A O 1
ATOM 598 N N . HIS A 1 80 ? -6.449 8.478 -4.489 1.00 80.38 80 HIS A N 1
ATOM 599 C CA . HIS A 1 80 ? -7.703 9.100 -4.084 1.00 80.38 80 HIS A CA 1
ATOM 600 C C . HIS A 1 80 ? -8.821 8.065 -3.939 1.00 80.38 80 HIS A C 1
ATOM 602 O O . HIS A 1 80 ? -9.066 7.251 -4.831 1.00 80.38 80 HIS A O 1
ATOM 608 N N . ARG A 1 81 ? -9.552 8.133 -2.824 1.00 76.06 81 ARG A N 1
ATOM 609 C CA . ARG A 1 81 ? -10.707 7.266 -2.580 1.00 76.06 81 ARG A CA 1
ATOM 610 C C . ARG A 1 81 ? -11.809 7.537 -3.611 1.00 76.06 81 ARG A C 1
ATOM 612 O O . ARG A 1 81 ? -12.145 8.692 -3.863 1.00 76.06 81 ARG A O 1
ATOM 619 N N . GLY A 1 82 ? -12.393 6.474 -4.171 1.00 68.00 82 GLY A N 1
ATOM 620 C CA . GLY A 1 82 ? -13.553 6.566 -5.069 1.00 68.00 82 GLY A CA 1
ATOM 621 C C . GLY A 1 82 ? -13.264 7.181 -6.444 1.00 68.00 82 GLY A C 1
ATOM 622 O O . GLY A 1 82 ? -14.193 7.614 -7.114 1.00 68.00 82 GLY A O 1
ATOM 623 N N . ARG A 1 83 ? -11.992 7.263 -6.856 1.00 62.50 83 ARG A N 1
ATOM 624 C CA . ARG A 1 83 ? -11.580 7.759 -8.184 1.00 62.50 83 ARG A CA 1
ATOM 625 C C . ARG A 1 83 ? -10.851 6.709 -9.029 1.00 62.50 83 ARG A C 1
ATOM 627 O O . ARG A 1 83 ? -10.117 7.077 -9.937 1.00 62.50 83 ARG A O 1
ATOM 634 N N . GLY A 1 84 ? -11.024 5.429 -8.703 1.00 60.72 84 GLY A N 1
ATOM 635 C CA . GLY A 1 84 ? -10.432 4.336 -9.472 1.00 60.72 84 GLY A CA 1
ATOM 636 C C . GLY A 1 84 ? -11.325 3.902 -10.634 1.00 60.72 84 GLY A C 1
ATOM 637 O O . GLY A 1 84 ? -12.549 4.014 -10.544 1.00 60.72 84 GLY A O 1
ATOM 638 N N . TYR A 1 85 ? -10.732 3.342 -11.687 1.00 58.41 85 TYR A N 1
ATOM 639 C CA . TYR A 1 85 ? -11.448 2.775 -12.838 1.00 58.41 85 TYR A CA 1
ATOM 640 C C . TYR A 1 85 ? -12.488 1.709 -12.441 1.00 58.41 85 TYR A C 1
ATOM 642 O O . TYR A 1 85 ? -13.460 1.509 -13.167 1.00 58.41 85 TYR A O 1
ATOM 650 N N . TRP A 1 86 ? -12.308 1.076 -11.278 1.00 59.88 86 TRP A N 1
ATOM 651 C CA . TRP A 1 86 ? -13.169 0.034 -10.699 1.00 59.88 86 TRP A CA 1
ATOM 652 C C . TRP A 1 86 ? -14.472 0.520 -10.049 1.00 59.88 86 TRP A C 1
ATOM 654 O O . TRP A 1 86 ? -15.237 -0.311 -9.564 1.00 59.88 86 TRP A O 1
ATOM 664 N N . GLU A 1 87 ? -14.695 1.831 -9.954 1.00 58.84 87 GLU A N 1
ATOM 665 C CA . GLU A 1 87 ? -15.857 2.428 -9.272 1.00 58.84 87 GLU A CA 1
ATOM 666 C C . GLU A 1 87 ? -16.852 3.075 -10.263 1.00 58.84 87 GLU A C 1
ATOM 668 O O . GLU A 1 87 ? -17.641 3.934 -9.870 1.00 58.84 87 GLU A O 1
ATOM 673 N N . GLN A 1 88 ? -16.793 2.677 -11.543 1.00 50.59 88 GLN A N 1
ATOM 674 C CA . GLN A 1 88 ? -17.792 3.006 -12.573 1.00 50.59 88 GLN A CA 1
ATOM 675 C C . GLN A 1 88 ? -19.043 2.132 -12.470 1.00 50.59 88 GLN A C 1
ATOM 677 O O . GLN A 1 88 ? -18.899 0.921 -12.181 1.00 50.59 88 GLN A O 1
#

Nearest PDB structures (foldseek):
  6c1z-assembly1_A  TM=5.249E-01  e=3.043E+00  Caenorhabditis elegans
  1yqf-assembly2_E  TM=2.480E-01  e=4.623E+00  Leishmania major